Protein AF-A0A953TD73-F1 (afdb_monomer_lite)

pLDDT: mean 90.79, std 10.43, range [50.22, 97.56]

Structure (mmCIF, N/CA/C/O backbone):
data_AF-A0A953TD73-F1
#
_entry.id   AF-A0A953TD73-F1
#
loop_
_atom_site.group_PDB
_atom_site.id
_atom_site.type_symbol
_atom_site.label_atom_id
_atom_site.label_alt_id
_atom_site.label_comp_id
_atom_site.label_asym_id
_atom_site.label_entity_id
_atom_site.label_seq_id
_atom_site.pdbx_PDB_ins_code
_atom_site.Cartn_x
_atom_site.Cartn_y
_atom_site.Cartn_z
_atom_site.occupancy
_atom_site.B_iso_or_equiv
_atom_site.auth_seq_id
_atom_site.auth_comp_id
_atom_site.auth_asym_id
_atom_site.auth_atom_id
_atom_site.pdbx_PDB_model_num
ATOM 1 N N . MET A 1 1 ? 6.718 4.140 10.954 1.00 89.25 1 MET A N 1
ATOM 2 C CA . MET A 1 1 ? 6.920 4.537 9.546 1.00 89.25 1 MET A CA 1
ATOM 3 C C . MET A 1 1 ? 7.719 3.448 8.852 1.00 89.25 1 MET A C 1
ATOM 5 O O . MET A 1 1 ? 8.591 2.878 9.495 1.00 89.25 1 MET A O 1
ATOM 9 N N . LEU A 1 2 ? 7.406 3.142 7.594 1.00 93.88 2 LEU A N 1
ATOM 10 C CA . LEU A 1 2 ? 8.159 2.218 6.743 1.00 93.88 2 LEU A CA 1
ATOM 11 C C . LEU A 1 2 ? 8.727 2.997 5.551 1.00 93.88 2 LEU A C 1
ATOM 13 O O . LEU A 1 2 ? 7.983 3.717 4.890 1.00 93.88 2 LEU A O 1
ATOM 17 N N . TYR A 1 3 ? 10.026 2.863 5.288 1.00 93.81 3 TYR A N 1
ATOM 18 C CA . TYR A 1 3 ? 10.685 3.472 4.133 1.00 93.81 3 TYR A CA 1
ATOM 19 C C . TYR A 1 3 ? 11.162 2.382 3.173 1.00 93.81 3 TYR A C 1
ATOM 21 O O . TYR A 1 3 ? 11.866 1.461 3.586 1.00 93.81 3 TYR A O 1
ATOM 29 N N . LEU A 1 4 ? 10.764 2.483 1.908 1.00 92.38 4 LEU A N 1
ATOM 30 C CA . LEU A 1 4 ? 11.075 1.529 0.848 1.00 92.38 4 LEU A CA 1
ATOM 31 C C . LEU A 1 4 ? 11.885 2.254 -0.227 1.00 92.38 4 LEU A C 1
ATOM 33 O O . LEU A 1 4 ? 11.382 3.177 -0.857 1.00 92.38 4 LEU A O 1
ATOM 37 N N . PHE A 1 5 ? 13.139 1.853 -0.423 1.00 85.00 5 PHE A N 1
ATOM 38 C CA . PHE A 1 5 ? 14.016 2.389 -1.477 1.00 85.00 5 PHE A CA 1
ATOM 39 C C . PHE A 1 5 ? 14.539 1.319 -2.433 1.00 85.00 5 PHE A C 1
ATOM 41 O O . PHE A 1 5 ? 15.086 1.643 -3.478 1.00 85.00 5 PHE A O 1
ATOM 48 N N . ASN A 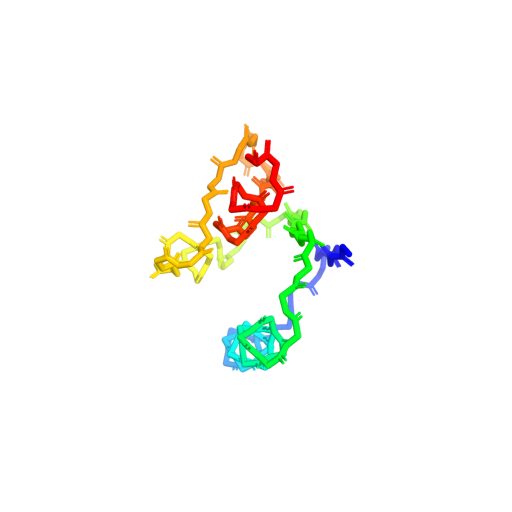1 6 ? 14.396 0.054 -2.055 1.00 71.62 6 ASN A N 1
ATOM 49 C CA . ASN A 1 6 ? 14.710 -1.104 -2.867 1.00 71.62 6 ASN A CA 1
ATOM 50 C C . ASN A 1 6 ? 13.617 -2.120 -2.541 1.00 71.62 6 ASN A C 1
ATOM 52 O O . ASN A 1 6 ? 13.699 -2.771 -1.491 1.00 71.62 6 ASN A O 1
ATOM 56 N N . PRO A 1 7 ? 12.505 -2.127 -3.293 1.00 66.81 7 PRO A N 1
ATOM 57 C CA . PRO A 1 7 ? 11.421 -3.023 -2.965 1.00 66.81 7 PRO A CA 1
ATOM 58 C C . PRO A 1 7 ? 11.941 -4.454 -3.087 1.00 66.81 7 PRO A C 1
ATOM 60 O O . PRO A 1 7 ? 12.676 -4.814 -4.004 1.00 66.81 7 PRO A O 1
ATOM 63 N N . PHE A 1 8 ? 11.567 -5.278 -2.118 1.00 80.12 8 PHE A N 1
ATOM 64 C CA . PHE A 1 8 ? 11.682 -6.719 -2.262 1.00 80.12 8 PHE A CA 1
ATOM 65 C C . PHE A 1 8 ? 11.008 -7.164 -3.574 1.00 80.12 8 PHE A C 1
ATOM 67 O O . PHE A 1 8 ? 10.152 -6.433 -4.082 1.00 80.12 8 PHE A O 1
ATOM 74 N N . PRO A 1 9 ? 11.285 -8.380 -4.075 1.00 90.69 9 PRO A N 1
ATOM 75 C CA . PRO A 1 9 ? 10.472 -8.954 -5.141 1.00 90.69 9 PRO A CA 1
ATOM 76 C C . PRO A 1 9 ? 8.978 -8.829 -4.813 1.00 90.69 9 PRO A C 1
ATOM 78 O O . PRO A 1 9 ? 8.590 -8.997 -3.651 1.00 90.69 9 PRO A O 1
ATOM 81 N N . GLU A 1 10 ? 8.147 -8.570 -5.823 1.00 92.69 10 GLU A N 1
ATOM 82 C CA . GLU A 1 10 ? 6.712 -8.280 -5.673 1.00 92.69 10 GLU A CA 1
ATOM 83 C C . GLU A 1 10 ? 5.974 -9.186 -4.654 1.00 92.69 10 GLU A C 1
ATOM 85 O O . GLU A 1 10 ? 5.301 -8.653 -3.764 1.00 92.69 10 GLU A O 1
ATOM 90 N N . PRO A 1 11 ? 6.160 -10.529 -4.644 1.00 94.06 11 PRO A N 1
ATOM 91 C CA . PRO A 1 11 ? 5.468 -11.408 -3.693 1.00 94.06 11 PRO A CA 1
ATOM 92 C C . PRO A 1 11 ? 5.873 -11.170 -2.233 1.00 94.06 11 PRO A C 1
ATOM 94 O O . PRO A 1 11 ? 5.074 -11.330 -1.306 1.00 94.06 11 PRO A O 1
ATOM 97 N N . VAL A 1 12 ? 7.131 -10.790 -2.004 1.00 93.38 12 VAL A N 1
ATOM 98 C CA . VAL A 1 12 ? 7.629 -10.456 -0.668 1.00 93.38 12 VAL A CA 1
ATOM 99 C C . VAL A 1 12 ? 7.043 -9.123 -0.227 1.00 93.38 12 VAL A C 1
ATOM 101 O O . VAL A 1 12 ? 6.637 -9.002 0.930 1.00 93.38 12 VAL A O 1
ATOM 104 N N . PHE A 1 13 ? 6.945 -8.147 -1.133 1.00 93.62 13 PHE A N 1
ATOM 105 C CA . PHE A 1 13 ? 6.355 -6.858 -0.802 1.00 93.62 13 PHE A CA 1
ATOM 106 C C . PHE A 1 13 ? 4.868 -6.994 -0.436 1.00 93.62 13 PHE A C 1
ATOM 108 O O . PHE A 1 13 ? 4.462 -6.520 0.629 1.00 93.62 13 PHE A O 1
ATOM 115 N N . ALA A 1 14 ? 4.088 -7.750 -1.214 1.00 95.12 14 ALA A N 1
ATOM 116 C CA . ALA A 1 14 ? 2.699 -8.072 -0.878 1.00 95.12 14 ALA A CA 1
ATOM 117 C C . ALA A 1 14 ? 2.575 -8.692 0.529 1.00 95.12 14 ALA A C 1
ATOM 119 O O . ALA A 1 14 ? 1.789 -8.237 1.362 1.00 95.12 14 ALA A O 1
ATOM 120 N N . ARG A 1 15 ? 3.441 -9.658 0.862 1.00 96.38 15 ARG A N 1
ATOM 121 C CA . ARG A 1 15 ? 3.445 -10.296 2.188 1.00 96.38 15 ARG A CA 1
ATOM 122 C C . ARG A 1 15 ? 3.829 -9.340 3.320 1.00 96.38 15 ARG A C 1
ATOM 124 O O . ARG A 1 15 ? 3.343 -9.492 4.444 1.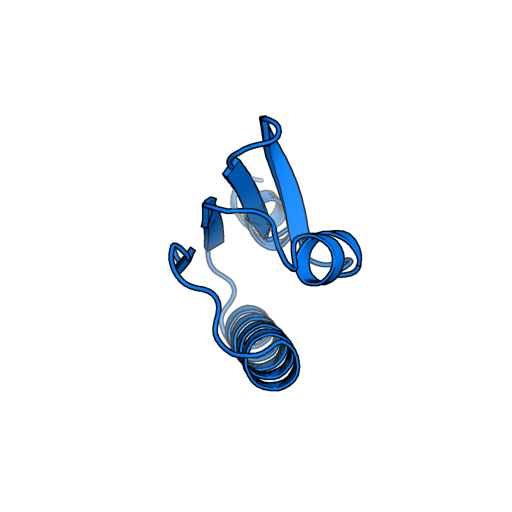00 96.38 15 ARG A O 1
ATOM 131 N N . VAL A 1 16 ? 4.720 -8.380 3.068 1.00 94.81 16 VAL A N 1
ATOM 132 C CA . VAL A 1 16 ? 5.038 -7.322 4.038 1.00 94.81 16 VAL A CA 1
ATOM 133 C C . VAL A 1 16 ? 3.810 -6.446 4.277 1.00 94.81 16 VAL A C 1
ATOM 135 O O . VAL A 1 16 ? 3.484 -6.203 5.438 1.00 94.81 16 VAL A O 1
ATOM 138 N N . LEU A 1 17 ? 3.100 -6.032 3.223 1.00 95.88 17 LEU A N 1
ATOM 139 C CA . LEU A 1 17 ? 1.875 -5.235 3.343 1.00 95.88 17 LEU A CA 1
ATOM 140 C C . LEU A 1 17 ? 0.800 -5.962 4.164 1.00 95.88 17 LEU A C 1
ATOM 142 O O . LEU A 1 17 ? 0.243 -5.360 5.083 1.00 95.88 17 LEU A O 1
ATOM 146 N N . ASP A 1 18 ? 0.589 -7.262 3.942 1.00 96.94 18 ASP A N 1
ATOM 147 C CA . ASP A 1 18 ? -0.342 -8.070 4.746 1.00 96.94 18 ASP A CA 1
ATOM 148 C C . ASP A 1 18 ? 0.052 -8.125 6.227 1.00 96.94 18 ASP A C 1
ATOM 150 O O . ASP A 1 18 ? -0.780 -7.962 7.124 1.00 96.94 18 ASP A O 1
ATOM 154 N N . ARG A 1 19 ? 1.341 -8.337 6.520 1.00 96.75 19 ARG A N 1
ATOM 155 C CA . ARG A 1 19 ? 1.843 -8.359 7.904 1.00 96.75 19 ARG A CA 1
ATOM 156 C C . ARG A 1 19 ? 1.679 -7.006 8.586 1.00 96.75 19 ARG A C 1
ATOM 158 O O . ARG A 1 19 ? 1.328 -6.963 9.766 1.00 96.75 19 ARG A O 1
ATOM 165 N N . VAL A 1 20 ? 1.923 -5.919 7.858 1.00 96.06 20 VAL A N 1
ATOM 166 C CA . VAL A 1 20 ? 1.719 -4.557 8.353 1.00 96.06 20 VAL A CA 1
ATOM 167 C C . VAL A 1 20 ? 0.240 -4.321 8.645 1.00 96.06 20 VAL A C 1
ATOM 169 O O . VAL A 1 20 ? -0.071 -3.900 9.758 1.00 96.06 20 VAL A O 1
ATOM 172 N N . ARG A 1 21 ? -0.665 -4.658 7.716 1.00 96.62 21 ARG A N 1
ATOM 173 C CA . ARG A 1 21 ? -2.115 -4.530 7.917 1.00 96.62 21 ARG A CA 1
ATOM 174 C C . ARG A 1 21 ? -2.564 -5.267 9.178 1.00 96.62 21 ARG A C 1
ATOM 176 O O . ARG A 1 21 ? -3.099 -4.643 10.088 1.00 96.62 21 ARG A O 1
ATOM 183 N N . ASN A 1 22 ? -2.227 -6.552 9.292 1.00 96.88 22 ASN A N 1
ATOM 184 C CA . ASN A 1 22 ? -2.574 -7.374 10.455 1.00 96.88 22 ASN A CA 1
ATOM 185 C C . ASN A 1 22 ? -2.002 -6.807 11.770 1.00 96.88 22 ASN A C 1
ATOM 187 O O . ASN A 1 22 ? -2.624 -6.898 12.827 1.00 96.88 22 ASN A O 1
ATOM 191 N N . SER A 1 23 ? -0.797 -6.226 11.734 1.00 96.06 23 SER A N 1
ATOM 192 C CA . SER A 1 23 ? -0.196 -5.571 12.901 1.00 96.06 23 SER A CA 1
ATOM 193 C C . SER A 1 23 ? -0.939 -4.294 13.305 1.00 96.06 23 SER A C 1
ATOM 195 O O . SER A 1 23 ? -1.015 -3.998 14.498 1.00 96.06 23 SER A O 1
ATOM 197 N N . LEU A 1 24 ? -1.451 -3.526 12.341 1.00 94.44 24 LEU A N 1
ATOM 198 C CA . LEU A 1 24 ? -2.218 -2.304 12.589 1.00 94.44 24 LEU A CA 1
ATOM 199 C C . LEU A 1 24 ? -3.642 -2.609 13.061 1.00 94.44 24 LEU A C 1
ATOM 201 O O . LEU A 1 24 ? -4.135 -1.915 13.939 1.00 94.44 24 LEU A O 1
ATOM 205 N N . GLU A 1 25 ? -4.273 -3.663 12.545 1.00 93.44 25 GLU A N 1
ATOM 206 C CA . GLU A 1 25 ? -5.587 -4.127 13.012 1.00 93.44 25 GLU A CA 1
ATO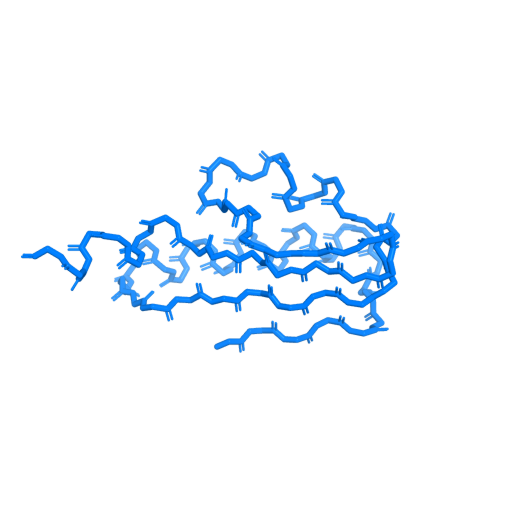M 207 C C . GLU A 1 25 ? -5.537 -4.588 14.477 1.00 93.44 25 GLU A C 1
ATOM 209 O O . GLU A 1 25 ? -6.429 -4.273 15.259 1.00 93.44 25 GLU A O 1
ATOM 214 N N . LYS A 1 26 ? -4.467 -5.293 14.877 1.00 95.19 26 LYS A N 1
ATOM 215 C CA . LYS A 1 26 ? -4.279 -5.755 16.265 1.00 95.19 26 LYS A CA 1
ATOM 216 C C . LYS A 1 26 ? -3.893 -4.642 17.236 1.00 95.19 26 LYS A C 1
ATOM 218 O O . LYS A 1 26 ? -4.240 -4.711 18.409 1.00 95.19 26 LYS A O 1
ATOM 223 N N . ASN A 1 27 ? -3.114 -3.666 16.777 1.00 93.12 27 ASN A N 1
ATOM 224 C CA . ASN A 1 27 ? -2.672 -2.537 17.590 1.00 93.12 27 ASN A CA 1
ATOM 225 C C . ASN A 1 27 ? -2.699 -1.255 16.737 1.00 93.12 27 ASN A C 1
ATOM 227 O O . ASN A 1 27 ? -1.691 -0.929 16.082 1.00 93.12 27 ASN A O 1
ATOM 231 N N . PRO A 1 28 ? -3.860 -0.568 16.704 1.00 92.06 28 PRO A N 1
ATOM 232 C CA . PRO A 1 28 ? -4.054 0.640 15.913 1.00 92.06 28 PRO A CA 1
ATOM 233 C C . PRO A 1 28 ? -3.086 1.746 16.321 1.00 92.06 28 PRO A C 1
ATOM 235 O O . PRO A 1 28 ? -2.993 2.122 17.486 1.00 92.06 28 PRO A O 1
ATOM 238 N N . ARG A 1 29 ? -2.363 2.288 15.340 1.00 92.81 29 ARG A N 1
ATOM 239 C CA . ARG A 1 29 ? -1.386 3.363 15.545 1.00 92.81 29 ARG A CA 1
ATOM 240 C C . ARG A 1 29 ? -1.186 4.176 14.271 1.00 92.81 29 ARG A C 1
ATOM 242 O O . ARG A 1 29 ? -1.378 3.622 13.182 1.00 92.81 29 ARG A O 1
ATOM 249 N N . PRO A 1 30 ? -0.718 5.433 14.382 1.00 95.25 30 PRO A N 1
ATOM 250 C CA . PRO A 1 30 ? -0.319 6.210 13.225 1.00 95.25 30 PRO A CA 1
ATOM 251 C C . PRO A 1 30 ? 0.744 5.482 12.392 1.00 95.25 30 PRO A C 1
ATOM 253 O O . PRO A 1 30 ? 1.795 5.086 12.906 1.00 95.25 30 PRO A O 1
ATOM 256 N N . PHE A 1 31 ? 0.487 5.291 11.102 1.00 96.38 31 PHE A N 1
ATOM 257 C CA . PHE A 1 31 ? 1.395 4.601 10.197 1.00 96.38 31 PHE A CA 1
ATOM 258 C C . PHE A 1 31 ? 1.468 5.266 8.824 1.00 96.38 31 PHE A C 1
ATOM 260 O O . PHE A 1 31 ? 0.460 5.702 8.269 1.00 96.38 31 PHE A O 1
ATOM 267 N N . PHE A 1 32 ? 2.687 5.308 8.291 1.00 97.25 32 PHE A N 1
ATOM 268 C CA . PHE A 1 32 ? 3.029 5.904 7.007 1.00 97.25 32 PHE A CA 1
ATOM 269 C C . PHE A 1 32 ? 4.023 5.005 6.276 1.00 97.25 32 PHE A C 1
ATOM 271 O O . PHE A 1 32 ? 4.925 4.443 6.915 1.00 97.25 32 PHE A O 1
ATOM 278 N N . ILE A 1 33 ? 3.877 4.922 4.956 1.00 96.50 33 ILE A N 1
ATOM 279 C CA . ILE A 1 33 ? 4.832 4.308 4.034 1.00 96.50 33 ILE A CA 1
ATOM 280 C C . ILE A 1 33 ? 5.375 5.405 3.127 1.00 96.50 33 ILE A C 1
ATOM 282 O O . ILE A 1 33 ? 4.599 6.104 2.485 1.00 96.50 33 ILE A O 1
ATOM 286 N N . ALA A 1 34 ? 6.693 5.538 3.053 1.00 96.69 34 ALA A N 1
ATOM 287 C CA . ALA A 1 34 ? 7.365 6.350 2.048 1.00 96.69 34 ALA A CA 1
ATOM 288 C C . ALA A 1 34 ? 8.090 5.411 1.081 1.00 96.69 34 ALA A C 1
ATOM 290 O O . ALA A 1 34 ? 8.882 4.575 1.511 1.00 96.69 34 ALA A O 1
ATOM 291 N N . TYR A 1 35 ? 7.790 5.525 -0.209 1.00 95.44 35 TYR A N 1
ATOM 292 C CA . TYR A 1 35 ? 8.282 4.624 -1.242 1.00 95.44 35 TYR A CA 1
ATOM 293 C C . TYR A 1 35 ? 8.994 5.415 -2.338 1.00 95.44 35 TYR A C 1
ATOM 295 O O . TYR A 1 35 ? 8.429 6.347 -2.905 1.00 95.44 35 TYR A O 1
ATOM 303 N N . ARG A 1 36 ? 10.247 5.055 -2.609 1.00 93.38 36 ARG A N 1
ATOM 304 C CA . ARG A 1 36 ? 11.095 5.560 -3.688 1.00 93.38 36 ARG A CA 1
ATOM 305 C C . ARG A 1 36 ? 11.229 4.487 -4.771 1.00 93.38 36 ARG A C 1
ATOM 307 O O . ARG A 1 36 ? 11.349 3.316 -4.431 1.00 93.38 36 ARG A O 1
ATOM 314 N N . PHE A 1 37 ? 11.268 4.910 -6.039 1.00 89.31 37 PHE A N 1
ATOM 315 C CA . PHE A 1 37 ? 11.302 4.028 -7.217 1.00 89.31 37 PHE A CA 1
ATOM 316 C C . PHE A 1 37 ? 10.056 3.136 -7.266 1.00 89.31 37 PHE A C 1
ATOM 318 O O . PHE A 1 37 ? 10.088 1.971 -6.885 1.00 89.31 37 PHE A O 1
ATOM 325 N N . LEU A 1 38 ? 8.948 3.748 -7.693 1.00 89.12 38 LEU A N 1
ATOM 326 C CA . LEU A 1 38 ? 7.553 3.282 -7.665 1.00 89.12 38 LEU A CA 1
ATOM 327 C C . LEU A 1 38 ? 7.245 2.018 -8.507 1.00 89.12 38 LEU A C 1
ATOM 329 O O . LEU A 1 38 ? 6.137 1.862 -9.006 1.00 89.12 38 LEU A O 1
ATOM 333 N N . GLU A 1 39 ? 8.203 1.101 -8.643 1.00 92.12 39 GLU A N 1
ATOM 334 C CA . GLU A 1 39 ? 8.160 -0.133 -9.439 1.00 92.12 39 GLU A CA 1
ATOM 335 C C . GLU A 1 39 ? 6.913 -0.986 -9.163 1.00 92.12 39 GLU A C 1
ATOM 337 O O . GLU A 1 39 ? 6.257 -1.441 -10.095 1.00 92.12 39 GLU A O 1
ATOM 342 N N . TYR A 1 40 ? 6.535 -1.129 -7.889 1.00 93.50 40 TYR A N 1
ATOM 343 C CA . TYR A 1 40 ? 5.349 -1.872 -7.453 1.00 93.50 40 TYR A CA 1
ATOM 344 C C . TYR A 1 40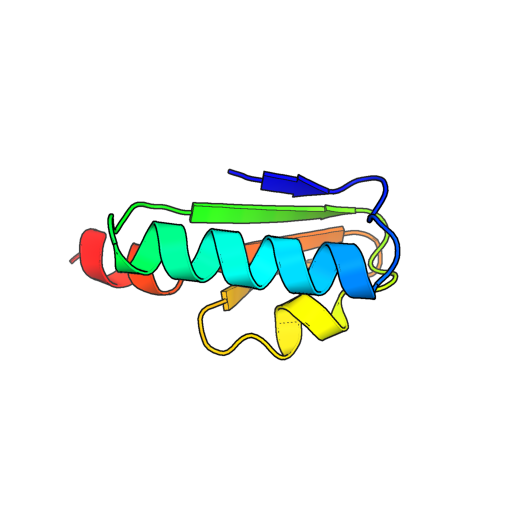 ? 4.340 -0.970 -6.735 1.00 93.50 40 TYR A C 1
ATOM 346 O O . TYR A 1 40 ? 3.669 -1.407 -5.798 1.00 93.50 40 TYR A O 1
ATOM 354 N N . GLU A 1 41 ? 4.229 0.306 -7.131 1.00 94.00 41 GLU A N 1
ATOM 355 C CA . GLU A 1 41 ? 3.300 1.249 -6.483 1.00 94.00 41 GLU A CA 1
ATOM 356 C C . GLU A 1 41 ? 1.858 0.732 -6.475 1.00 94.00 41 GLU A C 1
ATOM 358 O O . GLU A 1 41 ? 1.123 0.955 -5.509 1.00 94.00 41 GLU A O 1
ATOM 363 N N . ARG A 1 42 ? 1.490 -0.038 -7.504 1.00 95.06 42 ARG A N 1
ATOM 364 C CA . ARG A 1 42 ? 0.176 -0.665 -7.618 1.00 95.06 42 ARG A CA 1
ATOM 365 C C . ARG A 1 42 ? -0.215 -1.482 -6.380 1.00 95.06 42 ARG A C 1
ATOM 367 O O . ARG A 1 42 ? -1.366 -1.442 -5.958 1.00 95.06 42 ARG A O 1
ATOM 374 N N . LEU A 1 43 ? 0.740 -2.155 -5.734 1.00 95.50 43 LEU A N 1
ATOM 375 C CA . LEU A 1 43 ? 0.460 -2.915 -4.512 1.00 95.50 43 LEU A CA 1
ATOM 376 C C . LEU A 1 43 ? -0.021 -2.018 -3.360 1.00 95.50 43 LEU A C 1
ATOM 378 O O . LEU A 1 43 ? -0.825 -2.455 -2.539 1.00 95.50 43 LEU A O 1
ATOM 382 N N . LEU A 1 44 ? 0.444 -0.765 -3.293 1.00 95.69 44 LEU A N 1
ATOM 383 C CA . LEU A 1 44 ? -0.034 0.203 -2.306 1.00 95.69 44 LEU A CA 1
ATOM 384 C C . LEU A 1 44 ? -1.348 0.855 -2.746 1.00 95.69 44 LEU A C 1
ATOM 386 O O . LEU A 1 44 ? -2.186 1.119 -1.888 1.00 95.69 44 LEU A O 1
ATOM 390 N N . SER A 1 45 ? -1.544 1.129 -4.043 1.00 95.69 45 SER A N 1
ATOM 391 C CA . SER A 1 45 ? -2.799 1.720 -4.538 1.00 95.69 45 SER A CA 1
ATOM 392 C C . SER A 1 45 ? -3.993 0.780 -4.410 1.00 95.69 45 SER A C 1
ATOM 394 O O . SER A 1 45 ? -5.100 1.244 -4.153 1.00 95.69 45 SER A O 1
ATOM 396 N N . ASP A 1 46 ? -3.767 -0.527 -4.545 1.00 96.94 46 ASP A N 1
ATOM 397 C CA . ASP A 1 46 ? -4.819 -1.546 -4.467 1.00 96.94 46 ASP A CA 1
ATOM 398 C C . ASP A 1 46 ? -5.190 -1.871 -3.000 1.00 96.94 46 ASP A C 1
ATOM 400 O O . ASP A 1 46 ? -6.209 -2.504 -2.715 1.00 96.94 46 ASP A O 1
ATOM 404 N N . CYS A 1 47 ? -4.399 -1.392 -2.030 1.00 96.31 47 CYS A N 1
ATOM 405 C CA . CYS A 1 47 ? -4.692 -1.521 -0.607 1.00 96.31 47 CYS A CA 1
ATOM 406 C C . CYS A 1 47 ? -5.748 -0.503 -0.150 1.00 96.31 47 CYS A C 1
ATOM 408 O O . CYS A 1 47 ? -5.430 0.651 0.127 1.00 96.31 47 CYS A O 1
ATOM 410 N N . LEU A 1 48 ? -6.982 -0.959 0.089 1.00 94.94 48 LEU A N 1
ATOM 411 C CA . LEU A 1 48 ? -8.078 -0.113 0.599 1.00 94.94 48 LEU A CA 1
ATOM 412 C C . LEU A 1 48 ? -7.799 0.547 1.962 1.00 94.94 48 LEU A C 1
ATOM 414 O O . LEU A 1 48 ? -8.439 1.534 2.307 1.00 94.94 48 LEU A O 1
ATOM 418 N N . TRP A 1 49 ? -6.867 0.010 2.751 1.00 95.44 49 TRP A N 1
ATOM 419 C CA . TRP A 1 49 ? -6.482 0.547 4.061 1.00 95.44 49 TRP A CA 1
ATOM 420 C C . TRP A 1 49 ? -5.384 1.621 3.978 1.00 95.44 49 TRP A C 1
ATOM 422 O O . TRP A 1 49 ? -5.049 2.233 4.997 1.00 95.44 49 TRP A O 1
ATOM 432 N N . LEU A 1 50 ? -4.841 1.865 2.782 1.00 97.12 50 LEU A N 1
ATOM 433 C CA . LEU A 1 50 ? -3.858 2.903 2.502 1.00 97.12 50 LEU A CA 1
ATOM 434 C C . LEU A 1 50 ? -4.483 4.034 1.681 1.00 97.12 50 LEU A C 1
ATOM 436 O O . LEU A 1 50 ? -5.405 3.839 0.894 1.00 97.12 50 LEU A O 1
ATOM 440 N N . ARG A 1 51 ? -3.957 5.244 1.857 1.00 96.44 51 ARG A N 1
ATOM 441 C CA . ARG A 1 51 ? -4.297 6.415 1.044 1.00 96.44 51 ARG A CA 1
ATOM 442 C C . ARG A 1 51 ? -3.020 7.145 0.661 1.00 96.44 51 ARG A C 1
ATOM 444 O O . ARG A 1 51 ? -2.221 7.462 1.538 1.00 96.44 51 ARG A O 1
ATOM 451 N N . LYS A 1 52 ? -2.835 7.451 -0.625 1.00 97.06 52 LYS A N 1
ATOM 452 C CA . LYS A 1 52 ? -1.731 8.310 -1.077 1.00 97.06 52 LYS A CA 1
ATOM 453 C C . LYS A 1 52 ? -1.983 9.743 -0.601 1.00 97.06 52 LYS A C 1
ATOM 455 O O . LYS A 1 52 ? -3.064 10.285 -0.829 1.00 97.06 52 LYS A O 1
ATOM 460 N N . ILE A 1 53 ? -1.003 10.341 0.071 1.00 97.38 53 ILE A N 1
ATOM 461 C CA . ILE A 1 53 ? -1.097 11.706 0.623 1.00 97.38 53 ILE A CA 1
ATOM 462 C C . ILE A 1 53 ? -0.135 12.692 -0.027 1.00 97.38 53 ILE A C 1
ATOM 464 O O . ILE A 1 53 ? -0.371 13.894 0.022 1.00 97.38 53 ILE A O 1
ATOM 468 N N . ALA A 1 54 ? 0.930 12.192 -0.648 1.00 97.50 54 ALA A N 1
ATOM 469 C CA . ALA A 1 54 ? 1.872 12.981 -1.425 1.00 97.50 54 ALA A CA 1
ATOM 470 C C . ALA A 1 54 ? 2.603 12.072 -2.418 1.00 97.50 54 ALA A C 1
ATOM 472 O O . ALA A 1 54 ? 2.673 10.856 -2.225 1.00 97.50 54 ALA A O 1
ATOM 473 N N . GLY A 1 55 ? 3.166 12.644 -3.476 1.00 96.31 55 GLY A N 1
ATOM 474 C CA . GLY A 1 55 ? 4.012 11.898 -4.398 1.00 96.31 55 GLY A CA 1
ATOM 475 C C . GLY A 1 55 ? 4.311 12.633 -5.694 1.00 96.31 55 GLY A C 1
ATOM 476 O O . GLY A 1 55 ? 3.635 13.595 -6.045 1.00 96.31 55 GLY A O 1
ATOM 477 N N . THR A 1 56 ? 5.308 12.122 -6.405 1.00 95.44 56 THR A N 1
ATOM 478 C CA . THR A 1 56 ? 5.615 12.402 -7.811 1.00 95.44 56 THR A CA 1
ATOM 479 C C . THR A 1 56 ? 5.728 11.072 -8.564 1.00 95.44 56 THR A C 1
ATOM 481 O O . THR A 1 56 ? 5.392 10.022 -8.023 1.00 95.44 56 THR A O 1
ATOM 484 N N . GLU A 1 57 ? 6.242 11.090 -9.791 1.00 91.81 57 GLU A N 1
ATOM 485 C CA . GLU A 1 57 ? 6.581 9.876 -10.548 1.00 91.81 57 GLU A CA 1
ATOM 486 C C . GLU A 1 57 ? 7.750 9.081 -9.934 1.00 91.81 57 GLU A C 1
ATOM 488 O O . GLU A 1 57 ? 7.949 7.913 -10.251 1.00 91.81 57 GLU A O 1
ATOM 493 N N . GLN A 1 58 ? 8.545 9.691 -9.046 1.00 93.75 58 GLN A N 1
ATOM 494 C CA . GLN A 1 58 ? 9.743 9.056 -8.478 1.00 93.75 58 GLN A CA 1
ATOM 495 C C . GLN A 1 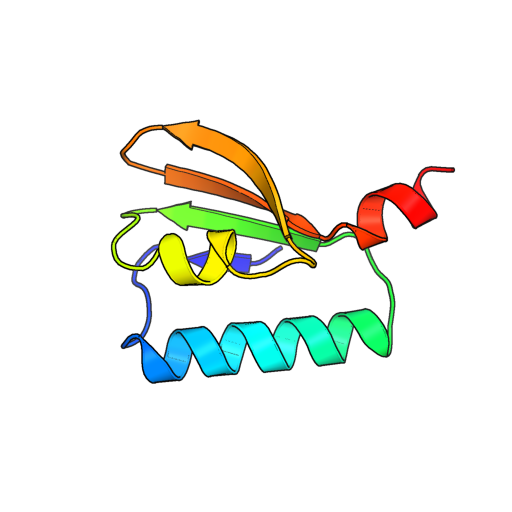58 ? 9.560 8.561 -7.041 1.00 93.75 58 GLN A C 1
ATOM 497 O O . GLN A 1 58 ? 10.378 7.775 -6.549 1.00 93.75 58 GLN A O 1
ATOM 502 N N . TRP A 1 59 ? 8.544 9.060 -6.338 1.00 95.69 59 TRP A N 1
ATOM 503 C CA . TRP A 1 59 ? 8.285 8.715 -4.946 1.00 95.69 59 TRP A CA 1
ATOM 504 C C . TRP A 1 59 ? 6.828 8.942 -4.564 1.00 95.69 59 TRP A C 1
ATOM 506 O O . TRP A 1 59 ? 6.140 9.773 -5.145 1.00 95.69 59 TRP A O 1
ATOM 516 N N . ALA A 1 60 ? 6.372 8.252 -3.528 1.00 97.12 60 ALA A N 1
ATOM 517 C CA . ALA A 1 60 ? 5.036 8.412 -2.984 1.00 97.12 60 ALA A CA 1
ATOM 518 C C . ALA A 1 60 ? 5.047 8.229 -1.470 1.00 97.12 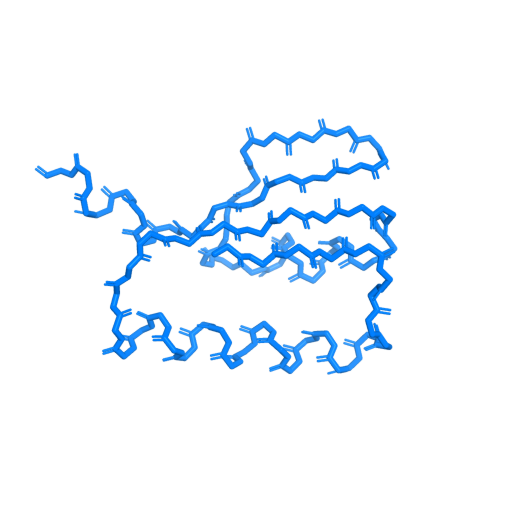60 ALA A C 1
ATOM 520 O O . ALA A 1 60 ? 5.845 7.466 -0.921 1.00 97.12 60 ALA A O 1
ATOM 521 N N . VAL A 1 61 ? 4.135 8.922 -0.796 1.00 97.56 61 VAL A N 1
ATOM 522 C CA . VAL A 1 61 ? 3.845 8.729 0.621 1.00 97.56 61 VAL A CA 1
ATOM 523 C C . VAL A 1 61 ? 2.395 8.301 0.762 1.00 97.56 61 VAL A C 1
ATOM 525 O O . VAL A 1 61 ? 1.484 8.961 0.256 1.00 97.56 61 VAL A O 1
ATOM 528 N N . TYR A 1 62 ? 2.198 7.203 1.480 1.00 97.56 62 TYR A N 1
ATOM 529 C CA . TYR A 1 62 ? 0.902 6.657 1.839 1.00 97.56 62 TYR A CA 1
ATOM 530 C C . TYR A 1 62 ? 0.717 6.716 3.350 1.00 97.56 62 TYR A C 1
ATOM 532 O O . TYR A 1 62 ? 1.652 6.473 4.113 1.00 97.56 62 TYR A O 1
ATOM 540 N N . GLU A 1 63 ? -0.503 6.992 3.787 1.00 97.31 63 GLU A N 1
ATOM 541 C CA . GLU A 1 63 ? -0.911 6.875 5.183 1.00 97.31 63 GLU A CA 1
ATOM 542 C C . GLU A 1 63 ? -1.877 5.705 5.370 1.00 97.31 63 GLU A C 1
ATOM 544 O O . GLU A 1 63 ? -2.647 5.369 4.466 1.00 97.31 63 GLU A O 1
ATOM 549 N N . SER A 1 64 ? -1.861 5.110 6.562 1.00 96.06 64 SER A N 1
ATOM 550 C CA . SER A 1 64 ? -2.924 4.203 6.995 1.00 96.06 64 SER A CA 1
ATOM 551 C C . SER A 1 64 ? -4.191 4.991 7.318 1.00 96.06 64 SER A C 1
ATOM 553 O O . SER A 1 64 ? -4.140 5.997 8.030 1.00 96.06 64 SER A O 1
ATOM 555 N N . GLN A 1 65 ? -5.349 4.500 6.873 1.00 87.75 65 GLN A N 1
ATOM 556 C CA . GLN A 1 65 ? -6.638 5.129 7.182 1.00 87.75 65 GLN A CA 1
ATOM 557 C C . GLN A 1 65 ? -6.963 5.144 8.687 1.00 87.75 65 GLN A C 1
ATOM 559 O O . GLN A 1 65 ? -7.692 6.026 9.147 1.00 87.75 65 GLN A O 1
ATOM 564 N N . ALA A 1 66 ? -6.375 4.236 9.476 1.00 78.44 66 ALA A N 1
ATOM 565 C CA . ALA A 1 66 ? -6.521 4.224 10.934 1.00 78.44 66 ALA A CA 1
ATOM 566 C C . ALA A 1 66 ? -6.008 5.520 11.596 1.00 78.44 66 ALA A C 1
ATOM 568 O O . ALA A 1 66 ? -6.519 5.919 12.642 1.00 78.44 66 ALA A O 1
ATOM 569 N N . ASN A 1 67 ? -5.058 6.225 10.967 1.00 74.75 67 ASN A N 1
ATOM 570 C CA . ASN A 1 67 ? -4.512 7.486 11.480 1.00 74.75 67 ASN A CA 1
ATOM 571 C C . ASN A 1 67 ? -5.599 8.547 11.671 1.00 74.75 67 ASN A C 1
ATOM 573 O O . ASN A 1 67 ? -5.520 9.352 12.592 1.00 74.75 67 ASN A O 1
ATOM 577 N N . ARG A 1 68 ? -6.631 8.536 10.822 1.00 65.50 68 ARG A N 1
ATOM 578 C CA . ARG A 1 68 ? -7.729 9.505 10.868 1.00 65.50 68 ARG A CA 1
ATOM 579 C C . ARG A 1 68 ? -8.707 9.234 12.011 1.00 65.50 68 ARG A C 1
ATOM 581 O O . ARG A 1 68 ? -9.340 10.167 12.489 1.00 65.50 68 ARG A O 1
ATOM 588 N N . VAL A 1 69 ? -8.836 7.977 12.444 1.00 62.06 69 VAL A N 1
ATOM 589 C CA . VAL A 1 69 ? -9.673 7.607 13.599 1.00 62.06 69 VAL A CA 1
ATOM 590 C C . VAL A 1 69 ? -9.034 8.092 14.899 1.00 62.06 69 VAL A C 1
ATOM 592 O O . VAL A 1 69 ? -9.747 8.511 15.796 1.00 62.06 69 VAL A O 1
ATOM 595 N N . LEU A 1 70 ? -7.701 8.097 14.974 1.00 60.84 70 LEU A N 1
ATOM 596 C CA . LEU A 1 70 ? -6.952 8.538 16.155 1.00 60.84 70 LEU A CA 1
ATOM 597 C C . LEU A 1 70 ? -6.793 10.066 16.271 1.00 60.84 70 LEU A C 1
ATOM 599 O O . LEU A 1 70 ? -6.338 10.544 17.302 1.00 60.84 70 LEU A O 1
ATOM 603 N N . GLN A 1 71 ? -7.106 10.826 15.216 1.00 58.75 71 GLN A N 1
ATOM 604 C CA . GLN A 1 71 ? -7.036 12.298 15.198 1.00 58.75 71 GLN A CA 1
ATOM 605 C C . GLN A 1 71 ? -8.404 12.977 15.402 1.00 58.75 71 GLN A C 1
ATOM 607 O O . GLN A 1 71 ? -8.498 14.199 15.290 1.00 58.75 71 GLN A O 1
ATOM 612 N N . LYS A 1 72 ? -9.458 12.195 15.655 1.00 50.22 72 LYS A N 1
ATOM 613 C CA . LYS A 1 72 ? -10.778 12.678 16.076 1.00 50.22 72 LYS A CA 1
ATOM 614 C C . LYS A 1 72 ? -10.934 12.491 17.576 1.00 50.22 72 LYS A C 1
ATOM 616 O O . LYS A 1 72 ? -11.593 13.364 18.176 1.00 50.22 72 LYS A O 1
#

Radius of gyration: 11.78 Å; chains: 1; bounding box: 26×24×28 Å

Foldseek 3Di:
DAEAEDDDPPVVNLVVVVVVVVVCVVPPDKDKYKYFQCPPVVSQVVDPQWDWDDDDNGITMIIGPSNVVVVD

Secondary structure (DSSP, 8-state):
-EEESSPPPHHHHHHHHHHHHHHHHHS----EEEEES-TTHHHHHS-TTEEEEEE-SSEEEEEETHHHHTT-

Sequence (72 aa):
MLYLFNPFPEPVFARVLDRVRNSLEKNPRPFFIAYRFLEYERLLSDCLWLRKIAGTEQWAVYESQANRVLQK